Protein AF-A0A354EW62-F1 (afdb_monomer_lite)

Secondary structure (DSSP, 8-state):
------PPPPPPP--HHHHHHTHHHHHHHHHHHHHHT--SSTHHHHHHHHHHHT----TTT-

pLDDT: mean 86.2, std 10.77, range [53.06, 97.5]

Structure (mmCIF, N/CA/C/O backbone):
data_AF-A0A354EW62-F1
#
_entry.id   AF-A0A354EW62-F1
#
loop_
_atom_site.group_PDB
_atom_site.id
_atom_site.type_symbol
_atom_site.label_atom_id
_atom_site.label_alt_id
_atom_site.label_comp_id
_atom_site.label_asym_id
_atom_site.label_entity_id
_atom_site.label_seq_id
_atom_site.pdbx_PDB_ins_code
_atom_site.Cartn_x
_atom_site.Cartn_y
_atom_site.Cartn_z
_atom_site.occupancy
_atom_site.B_iso_or_equiv
_atom_site.auth_seq_id
_atom_site.auth_comp_id
_atom_site.auth_asym_id
_atom_site.auth_atom_id
_atom_site.pdbx_PDB_model_num
ATOM 1 N N . MET A 1 1 ? 48.882 4.173 -17.303 1.00 53.06 1 MET A N 1
ATOM 2 C CA . MET A 1 1 ? 47.752 3.253 -17.077 1.00 53.06 1 MET A CA 1
ATOM 3 C C . MET A 1 1 ? 46.783 3.927 -16.131 1.00 53.06 1 MET A C 1
ATOM 5 O O . MET A 1 1 ? 47.048 3.922 -14.943 1.00 53.06 1 MET A O 1
ATOM 9 N N . GLU A 1 2 ? 45.707 4.503 -16.655 1.00 54.44 2 GLU A N 1
ATOM 10 C CA . GLU A 1 2 ? 44.444 4.646 -15.925 1.00 54.44 2 GLU A CA 1
ATOM 11 C C . GLU A 1 2 ? 43.363 4.912 -16.973 1.00 54.44 2 GLU A C 1
ATOM 13 O O . GLU A 1 2 ? 43.282 5.994 -17.548 1.00 54.44 2 GLU A O 1
ATOM 18 N N . VAL A 1 3 ? 42.610 3.872 -17.334 1.00 53.94 3 VAL A N 1
ATOM 19 C CA . VAL A 1 3 ? 41.449 4.027 -18.211 1.00 53.94 3 VAL A CA 1
ATOM 20 C C . VAL A 1 3 ? 40.275 4.319 -17.292 1.00 53.94 3 VAL A C 1
ATOM 22 O O . VAL A 1 3 ? 39.649 3.403 -16.763 1.00 53.94 3 VAL A O 1
ATOM 25 N N . ALA A 1 4 ? 40.002 5.602 -17.065 1.00 62.47 4 ALA A N 1
ATOM 26 C CA . ALA A 1 4 ? 38.746 6.022 -16.471 1.00 62.47 4 ALA A CA 1
ATOM 27 C C . ALA A 1 4 ? 37.627 5.683 -17.467 1.00 62.47 4 ALA A C 1
ATOM 29 O O . ALA A 1 4 ? 37.423 6.378 -18.463 1.00 62.47 4 ALA A O 1
ATOM 30 N N . LEU A 1 5 ? 36.932 4.570 -17.230 1.00 62.09 5 LEU A N 1
ATOM 31 C CA . LEU A 1 5 ? 35.698 4.231 -17.931 1.00 62.09 5 LEU A CA 1
ATOM 32 C C . LEU A 1 5 ? 34.657 5.293 -17.568 1.00 62.09 5 LEU A C 1
ATOM 34 O O . LEU A 1 5 ? 34.014 5.216 -16.522 1.00 62.09 5 LEU A O 1
ATOM 38 N N . ALA A 1 6 ? 34.516 6.309 -18.418 1.00 68.56 6 ALA A N 1
ATOM 39 C CA . ALA A 1 6 ? 33.423 7.262 -18.325 1.00 68.56 6 ALA A CA 1
ATOM 40 C C . ALA A 1 6 ? 32.107 6.481 -18.441 1.00 68.56 6 ALA A C 1
ATOM 42 O O . ALA A 1 6 ? 31.768 5.962 -19.506 1.00 68.56 6 ALA A O 1
ATOM 43 N N . ALA A 1 7 ? 31.398 6.335 -17.320 1.00 70.31 7 ALA A N 1
ATOM 44 C CA . ALA A 1 7 ? 30.125 5.638 -17.283 1.00 70.31 7 ALA A CA 1
ATOM 45 C C . ALA A 1 7 ? 29.142 6.345 -18.226 1.00 70.31 7 A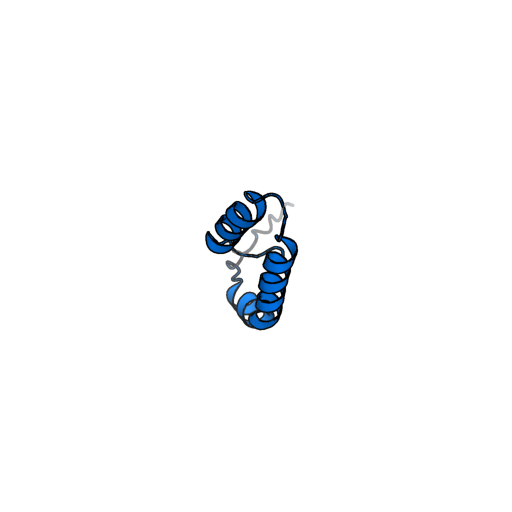LA A C 1
ATOM 47 O O . ALA A 1 7 ? 28.860 7.534 -18.067 1.00 70.31 7 ALA A O 1
ATOM 48 N N . ALA A 1 8 ? 28.641 5.611 -19.221 1.00 76.25 8 ALA A N 1
ATOM 49 C CA . ALA A 1 8 ? 27.626 6.106 -20.139 1.00 76.25 8 ALA A CA 1
ATOM 50 C C . ALA A 1 8 ? 26.406 6.645 -19.360 1.00 76.25 8 ALA A C 1
ATOM 52 O O . ALA A 1 8 ? 26.077 6.115 -18.291 1.00 76.25 8 ALA A O 1
ATOM 53 N N . PRO A 1 9 ? 25.715 7.682 -19.871 1.00 80.38 9 PRO A N 1
ATOM 54 C CA . PRO A 1 9 ? 24.577 8.270 -19.177 1.00 80.38 9 PRO A CA 1
ATOM 55 C C . PRO A 1 9 ? 23.488 7.215 -18.947 1.00 80.38 9 PRO A C 1
ATOM 57 O O . PRO A 1 9 ? 22.973 6.605 -19.884 1.00 80.38 9 PRO A O 1
ATOM 60 N N . ARG A 1 10 ? 23.137 6.989 -17.677 1.00 82.88 10 ARG A N 1
ATOM 61 C CA . ARG A 1 10 ? 22.102 6.027 -17.284 1.00 82.88 10 ARG A CA 1
ATOM 62 C C . ARG A 1 10 ? 20.721 6.600 -17.601 1.00 82.88 10 ARG A C 1
ATOM 64 O O . ARG A 1 10 ? 20.398 7.708 -17.175 1.00 82.88 10 ARG A O 1
ATOM 71 N N . SER A 1 11 ? 19.889 5.837 -18.306 1.00 85.00 11 SER A N 1
ATOM 72 C CA . SER A 1 11 ? 18.499 6.221 -18.565 1.00 85.00 11 SER A CA 1
ATOM 73 C C . SER A 1 11 ? 17.721 6.355 -17.252 1.00 85.00 11 SER A C 1
ATOM 75 O O . SER A 1 11 ? 17.849 5.509 -16.361 1.00 85.00 11 SER A O 1
ATOM 77 N N . LYS A 1 12 ? 16.877 7.387 -17.132 1.00 87.19 12 LYS A N 1
ATOM 78 C CA . LYS A 1 12 ? 15.918 7.475 -16.021 1.00 87.19 12 LYS A CA 1
ATOM 79 C C . LYS A 1 12 ? 14.966 6.278 -16.092 1.00 87.19 12 LYS A C 1
ATOM 81 O O . LYS A 1 12 ? 14.362 6.039 -17.131 1.00 87.19 12 LYS A O 1
ATOM 86 N N . GLY A 1 13 ? 14.863 5.529 -14.997 1.00 88.69 13 GLY A N 1
ATOM 87 C CA . GLY A 1 13 ? 13.878 4.457 -14.865 1.00 88.69 13 GLY A CA 1
ATOM 88 C C . GLY A 1 13 ? 12.463 5.010 -14.693 1.00 88.69 13 GLY A C 1
ATOM 89 O O . GLY A 1 13 ? 12.286 6.132 -14.215 1.00 88.69 13 GLY A O 1
ATOM 90 N N . ASP A 1 14 ? 11.474 4.197 -15.054 1.00 91.62 14 ASP A N 1
ATOM 91 C CA . ASP A 1 14 ? 10.050 4.453 -14.844 1.00 91.62 14 ASP A CA 1
ATOM 92 C C . ASP A 1 14 ? 9.413 3.241 -14.151 1.00 91.62 14 ASP A C 1
ATOM 94 O O . ASP A 1 14 ? 9.774 2.097 -14.425 1.00 91.62 14 ASP A O 1
ATOM 98 N N . VAL A 1 15 ? 8.468 3.497 -13.248 1.00 93.25 15 VAL A N 1
ATOM 99 C CA . VAL A 1 15 ? 7.738 2.473 -12.491 1.00 93.25 15 VAL A CA 1
ATOM 100 C C . VAL A 1 15 ? 6.356 2.189 -13.075 1.00 93.25 15 VAL A C 1
ATOM 102 O O . VAL A 1 15 ? 5.742 1.197 -12.701 1.00 93.25 15 VAL A O 1
ATOM 105 N N . ASN A 1 16 ? 5.859 3.000 -14.018 1.00 94.19 16 ASN A N 1
ATOM 106 C CA . ASN A 1 16 ? 4.479 2.891 -14.502 1.00 94.19 16 ASN A CA 1
ATOM 107 C C . ASN A 1 16 ? 4.144 1.522 -15.109 1.00 94.19 16 ASN A C 1
ATOM 109 O O . ASN A 1 16 ? 3.017 1.052 -14.983 1.00 94.19 16 ASN A O 1
ATOM 113 N N . ALA A 1 17 ? 5.100 0.876 -15.781 1.00 95.06 17 ALA A N 1
ATOM 114 C CA . ALA A 1 17 ? 4.885 -0.457 -16.341 1.00 95.06 17 ALA A CA 1
ATOM 115 C C . ALA A 1 17 ? 4.688 -1.514 -15.244 1.00 95.06 17 ALA A C 1
ATOM 117 O O . ALA A 1 17 ? 3.786 -2.340 -15.355 1.00 95.06 17 ALA A O 1
ATOM 118 N N . LEU A 1 18 ? 5.484 -1.442 -14.173 1.00 95.00 18 LEU A N 1
ATOM 119 C CA . LEU A 1 18 ? 5.366 -2.330 -13.019 1.00 95.00 18 LEU A CA 1
ATOM 120 C C . LEU A 1 18 ? 4.063 -2.067 -12.253 1.00 95.00 18 LEU A C 1
ATOM 122 O O . LEU A 1 18 ? 3.350 -3.006 -11.924 1.00 95.00 18 LEU A O 1
ATOM 126 N N . VAL A 1 19 ? 3.706 -0.791 -12.067 1.00 94.94 19 VAL A N 1
ATOM 127 C CA . VAL A 1 19 ? 2.438 -0.385 -11.440 1.00 94.94 19 VAL A CA 1
ATOM 128 C C . VAL A 1 19 ? 1.236 -0.953 -12.189 1.00 94.94 19 VAL A C 1
ATOM 130 O O . VAL A 1 19 ? 0.353 -1.528 -11.565 1.00 94.94 19 VAL A O 1
ATOM 133 N N . ARG A 1 20 ? 1.212 -0.848 -13.524 1.00 96.12 20 ARG A N 1
ATOM 134 C CA . ARG A 1 20 ? 0.125 -1.424 -14.333 1.00 96.12 20 ARG A CA 1
ATOM 135 C C . ARG A 1 20 ? 0.076 -2.946 -14.252 1.00 96.12 20 ARG A C 1
ATOM 137 O O . ARG A 1 20 ? -1.006 -3.516 -14.258 1.00 96.12 20 ARG A O 1
ATOM 144 N N . LEU A 1 21 ? 1.233 -3.605 -14.196 1.00 97.44 21 LEU A N 1
ATOM 145 C CA . LEU A 1 21 ? 1.294 -5.062 -14.091 1.00 97.44 21 LEU A CA 1
ATOM 146 C C . LEU A 1 21 ? 0.715 -5.558 -12.758 1.00 97.44 21 LEU A C 1
ATOM 148 O O . LEU A 1 21 ? -0.005 -6.551 -12.742 1.00 97.44 21 LEU A O 1
ATOM 152 N N . ALA A 1 22 ? 1.005 -4.852 -11.666 1.00 96.94 22 ALA A N 1
ATOM 153 C CA . ALA A 1 22 ? 0.623 -5.237 -10.310 1.00 96.94 22 ALA A CA 1
ATOM 154 C C . ALA A 1 22 ? -0.726 -4.653 -9.845 1.00 96.94 22 ALA A C 1
ATOM 156 O O . ALA A 1 22 ? -1.078 -4.802 -8.680 1.00 96.94 22 ALA A O 1
ATOM 157 N N . GLU A 1 23 ? -1.497 -3.988 -10.712 1.00 95.12 23 GLU A N 1
ATOM 158 C CA . GLU A 1 23 ? -2.693 -3.218 -10.323 1.00 95.12 23 GLU A CA 1
ATOM 159 C C . GLU A 1 23 ? -3.706 -4.036 -9.501 1.00 95.12 23 GLU A C 1
ATOM 161 O O . GLU A 1 23 ? -4.207 -3.571 -8.476 1.00 95.12 23 GLU A O 1
ATOM 166 N N . ARG A 1 24 ? -3.969 -5.285 -9.905 1.00 96.94 24 ARG A N 1
ATOM 167 C CA . ARG A 1 24 ? -4.896 -6.173 -9.183 1.00 96.94 24 ARG A CA 1
ATOM 168 C C . ARG A 1 24 ? -4.373 -6.583 -7.811 1.00 96.94 24 ARG A C 1
ATOM 170 O O . ARG A 1 24 ? -5.137 -6.575 -6.849 1.00 96.94 24 ARG A O 1
ATOM 177 N N . ASP A 1 25 ? 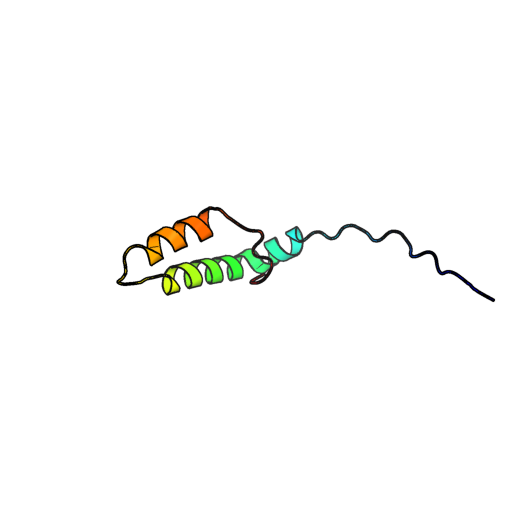-3.093 -6.924 -7.719 1.00 97.50 25 ASP A N 1
ATOM 178 C CA . ASP A 1 25 ? -2.477 -7.328 -6.455 1.00 97.50 25 ASP A CA 1
ATOM 179 C C . ASP A 1 25 ? -2.387 -6.135 -5.500 1.00 97.50 25 ASP A C 1
ATOM 181 O O . ASP A 1 25 ? -2.683 -6.258 -4.313 1.00 97.50 25 ASP A O 1
ATOM 185 N N . MET A 1 26 ? -2.090 -4.946 -6.028 1.00 94.69 26 MET A N 1
ATOM 186 C CA . MET A 1 26 ? -2.086 -3.702 -5.263 1.00 94.69 26 MET A CA 1
ATOM 187 C C . MET A 1 26 ? -3.466 -3.363 -4.695 1.00 94.69 26 MET A C 1
ATOM 189 O O . MET A 1 26 ? -3.548 -2.946 -3.542 1.00 94.69 26 MET A O 1
ATOM 193 N N . ALA A 1 27 ? -4.551 -3.621 -5.431 1.00 92.06 27 ALA A N 1
ATOM 194 C CA . ALA A 1 27 ? -5.904 -3.468 -4.895 1.00 92.06 27 ALA A CA 1
ATOM 195 C C . ALA A 1 27 ? -6.177 -4.423 -3.714 1.00 92.06 27 ALA A C 1
ATOM 197 O O . ALA A 1 27 ? -6.820 -4.037 -2.736 1.00 92.06 27 ALA A O 1
ATOM 198 N N . ALA A 1 28 ? -5.659 -5.655 -3.767 1.00 94.69 28 ALA A N 1
ATOM 199 C CA . ALA A 1 28 ? -5.761 -6.602 -2.655 1.00 94.69 28 ALA A CA 1
ATOM 200 C C . ALA A 1 28 ? -4.908 -6.175 -1.447 1.00 94.69 28 ALA A C 1
ATOM 202 O O . ALA A 1 28 ? -5.348 -6.308 -0.303 1.00 94.69 28 ALA A O 1
ATOM 203 N N . VAL A 1 29 ? -3.715 -5.621 -1.685 1.00 93.56 29 VAL A N 1
ATOM 204 C CA . VAL A 1 29 ? -2.859 -5.050 -0.634 1.00 93.56 29 VAL A CA 1
ATOM 205 C C . VAL A 1 29 ? -3.545 -3.866 0.049 1.00 93.56 29 VAL A C 1
ATOM 207 O O . VAL A 1 29 ? -3.549 -3.804 1.277 1.00 93.56 29 VAL A O 1
ATOM 210 N N . ASP A 1 30 ? -4.162 -2.960 -0.711 1.00 88.69 30 ASP A N 1
ATOM 211 C CA . ASP A 1 30 ? -4.897 -1.821 -0.151 1.00 88.69 30 ASP A CA 1
ATOM 212 C C . ASP A 1 30 ? -6.076 -2.287 0.719 1.00 88.69 30 ASP A C 1
ATOM 214 O O . ASP A 1 30 ? -6.248 -1.801 1.840 1.00 88.69 30 ASP A O 1
ATOM 218 N N . ALA A 1 31 ? -6.838 -3.288 0.262 1.00 89.38 31 ALA A N 1
ATOM 219 C CA . ALA A 1 31 ? -7.912 -3.887 1.055 1.00 89.38 31 ALA A CA 1
ATOM 220 C C . ALA A 1 31 ? -7.389 -4.516 2.361 1.00 89.38 31 ALA A C 1
ATOM 222 O O . ALA A 1 31 ? -7.970 -4.305 3.426 1.00 89.38 31 ALA A O 1
ATOM 223 N N . LEU A 1 32 ? -6.261 -5.235 2.302 1.00 92.75 32 LEU A N 1
ATOM 224 C CA . LEU A 1 32 ? -5.630 -5.838 3.478 1.00 92.75 32 LEU A CA 1
ATOM 225 C C . LEU A 1 32 ? -5.140 -4.782 4.478 1.00 92.75 32 LEU A C 1
ATOM 227 O O . LEU A 1 32 ? -5.269 -4.972 5.686 1.00 92.75 32 LEU A O 1
ATOM 231 N N . ILE A 1 33 ? -4.577 -3.672 4.000 1.00 88.25 33 ILE A N 1
ATOM 232 C CA . ILE A 1 33 ? -4.141 -2.568 4.861 1.00 88.25 33 ILE A CA 1
ATOM 233 C C . ILE A 1 33 ? -5.335 -2.019 5.651 1.00 88.25 33 ILE A C 1
ATOM 235 O O . ILE A 1 33 ? -5.248 -1.904 6.873 1.00 88.25 33 ILE A O 1
ATOM 239 N N . LEU A 1 34 ? -6.456 -1.741 4.981 1.00 85.31 34 LEU A N 1
ATOM 240 C CA . LEU A 1 34 ? -7.664 -1.212 5.622 1.00 85.31 34 LEU A CA 1
ATOM 241 C C . LEU A 1 34 ? -8.262 -2.186 6.650 1.00 85.31 34 LEU A C 1
ATOM 243 O O . LEU A 1 34 ? -8.653 -1.764 7.741 1.00 85.31 34 LEU A O 1
ATOM 247 N N . ASP A 1 35 ? -8.285 -3.483 6.337 1.00 90.12 35 ASP 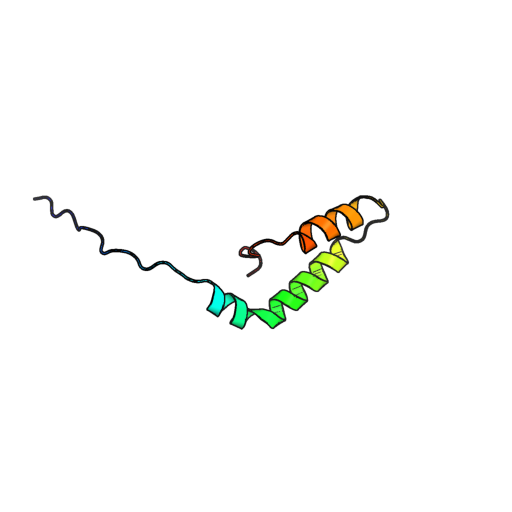A N 1
ATOM 248 C CA . ASP A 1 35 ? -8.751 -4.536 7.248 1.00 90.12 35 ASP A CA 1
ATOM 249 C C . ASP A 1 35 ? -7.889 -4.622 8.521 1.00 90.12 35 ASP A C 1
ATOM 251 O O . ASP A 1 35 ? -8.394 -4.752 9.634 1.00 90.12 35 ASP A O 1
ATOM 255 N N . ARG A 1 36 ? -6.567 -4.456 8.394 1.00 90.38 36 ARG A N 1
ATOM 256 C CA . ARG A 1 36 ? -5.640 -4.521 9.540 1.00 90.38 36 ARG A CA 1
ATOM 257 C C . ARG A 1 36 ? -5.550 -3.246 10.362 1.00 90.38 36 ARG A C 1
ATOM 259 O O . ARG A 1 36 ? -4.951 -3.266 11.434 1.00 90.38 36 ARG A O 1
ATOM 266 N N . MET A 1 37 ? -6.123 -2.151 9.882 1.00 87.94 37 MET A N 1
ATOM 267 C CA . MET A 1 37 ? -6.135 -0.865 10.581 1.00 87.94 37 MET A CA 1
ATOM 268 C C . MET A 1 37 ? -7.338 -0.692 11.517 1.00 87.94 37 MET A C 1
ATOM 270 O O . MET A 1 37 ? -7.424 0.321 12.216 1.00 87.94 37 MET A O 1
ATOM 274 N N . GLN A 1 38 ? -8.243 -1.674 11.563 1.00 88.56 38 GLN A N 1
ATOM 275 C CA . GLN A 1 38 ? -9.354 -1.689 12.510 1.00 88.56 38 GLN A CA 1
ATOM 276 C C . GLN A 1 38 ? -8.833 -1.790 13.948 1.00 88.56 38 GLN A C 1
ATOM 278 O O . GLN A 1 38 ? -7.916 -2.553 14.251 1.00 88.56 38 GLN A O 1
ATOM 283 N N . SER A 1 39 ? -9.399 -0.980 14.839 1.00 93.25 39 SER A N 1
ATOM 284 C CA . SER A 1 39 ? -8.971 -0.894 16.233 1.00 93.25 39 SER A CA 1
ATOM 285 C C . SER A 1 39 ? -10.078 -0.299 17.098 1.00 93.25 39 SER A C 1
ATOM 287 O O . SER A 1 39 ? -10.690 0.699 16.717 1.00 93.25 39 SER A O 1
ATOM 289 N N . ASP A 1 40 ? -10.245 -0.846 18.304 1.00 94.31 40 ASP A N 1
ATOM 290 C CA . ASP A 1 40 ? -11.164 -0.328 19.327 1.00 94.31 40 ASP A CA 1
ATOM 291 C C . ASP A 1 40 ? -10.763 1.067 19.825 1.00 94.31 40 ASP A C 1
ATOM 293 O O . ASP A 1 40 ? -11.592 1.823 20.328 1.00 94.31 40 ASP A O 1
ATOM 297 N N . VAL A 1 41 ? -9.487 1.437 19.669 1.00 94.62 41 VAL A N 1
ATOM 298 C CA . VAL A 1 41 ? -9.009 2.797 19.926 1.00 94.62 41 VAL A CA 1
ATOM 299 C C . VAL A 1 41 ? -9.382 3.686 18.730 1.00 94.62 41 VAL A C 1
ATOM 301 O O . VAL A 1 41 ? -8.762 3.546 17.671 1.00 94.62 41 VAL A O 1
ATOM 304 N N . PRO A 1 42 ? -10.310 4.657 18.873 1.00 89.56 42 PRO A N 1
ATOM 305 C CA . PRO A 1 42 ? -10.920 5.340 17.725 1.00 89.56 42 PRO A CA 1
ATOM 306 C C . PRO A 1 42 ? -9.979 6.227 16.899 1.00 89.56 42 PRO A C 1
ATOM 308 O O . PRO A 1 42 ? -10.315 6.605 15.777 1.00 89.56 42 PRO A O 1
ATOM 311 N N . ILE A 1 43 ? -8.819 6.613 17.442 1.00 93.12 43 ILE A N 1
ATOM 312 C CA . ILE A 1 43 ? -7.865 7.478 16.730 1.00 93.12 43 ILE A CA 1
ATOM 313 C C . ILE A 1 43 ? -7.066 6.720 15.664 1.00 93.12 43 ILE A C 1
ATOM 315 O O . ILE A 1 43 ? -6.691 7.305 14.650 1.00 93.12 43 ILE A O 1
ATOM 319 N N . ILE A 1 44 ? -6.833 5.423 15.876 1.00 90.19 44 ILE A N 1
ATOM 320 C CA . ILE A 1 44 ? -6.028 4.578 14.991 1.00 90.19 44 ILE A CA 1
ATOM 321 C C . ILE A 1 44 ? -6.653 4.471 13.591 1.00 90.19 44 ILE A C 1
ATOM 323 O O . ILE A 1 44 ? -5.964 4.857 12.645 1.00 90.19 44 ILE A O 1
ATOM 327 N N . PRO A 1 45 ? -7.932 4.067 13.419 1.00 89.31 45 PRO A N 1
ATOM 328 C CA . PRO A 1 45 ? -8.538 3.972 12.090 1.00 89.31 45 PRO A CA 1
ATOM 329 C C . PRO A 1 45 ? -8.625 5.333 11.380 1.00 89.31 45 PRO A C 1
ATOM 331 O O . PRO A 1 45 ? -8.445 5.405 10.170 1.00 89.31 45 PRO A O 1
ATOM 334 N N . LYS A 1 46 ? -8.799 6.440 12.116 1.00 87.62 46 LYS A N 1
ATOM 335 C CA . LYS A 1 46 ? -8.849 7.793 11.527 1.00 87.62 46 LYS A CA 1
ATOM 336 C C . LYS A 1 46 ? -7.500 8.251 10.971 1.00 87.62 46 LYS A C 1
ATOM 338 O O . LYS A 1 46 ? -7.431 8.798 9.873 1.00 87.62 46 LYS A O 1
ATOM 343 N N . LEU A 1 47 ? -6.421 8.049 11.731 1.00 85.44 47 LEU A N 1
ATOM 344 C CA . LEU A 1 47 ? -5.071 8.402 11.282 1.00 85.44 47 LEU A CA 1
ATOM 345 C C . LEU A 1 47 ? -4.632 7.509 10.116 1.00 85.44 47 LEU A C 1
ATOM 347 O O . LEU A 1 47 ? -4.028 7.979 9.154 1.00 85.44 47 LEU A O 1
ATOM 351 N N . ALA A 1 48 ? -4.966 6.227 10.208 1.00 82.06 48 ALA A N 1
ATOM 352 C CA . ALA A 1 48 ? -4.760 5.230 9.178 1.00 82.06 48 ALA A CA 1
ATOM 353 C C . ALA A 1 48 ? -5.363 5.641 7.827 1.00 82.06 48 ALA A C 1
ATOM 355 O O . ALA A 1 48 ? -4.648 5.737 6.829 1.00 82.06 48 ALA A O 1
ATOM 356 N N . GLU A 1 49 ? -6.660 5.943 7.817 1.00 84.31 49 GLU A N 1
ATOM 357 C CA . GLU A 1 49 ? -7.400 6.351 6.624 1.00 84.31 49 GLU A CA 1
ATOM 358 C C . GLU A 1 49 ? -6.814 7.635 6.017 1.00 84.31 49 GLU A C 1
ATOM 360 O O . GLU A 1 49 ? -6.628 7.729 4.802 1.00 84.31 49 GLU A O 1
ATOM 365 N N . HIS A 1 50 ? -6.404 8.588 6.861 1.00 85.50 50 HIS A N 1
ATOM 366 C CA . HIS A 1 50 ? -5.720 9.803 6.424 1.00 85.50 50 HIS A CA 1
ATOM 367 C C . HIS A 1 50 ? -4.374 9.515 5.736 1.00 85.50 50 HIS A C 1
ATOM 369 O O . HIS A 1 50 ? -4.108 10.057 4.670 1.00 85.50 50 HIS A O 1
ATOM 375 N N . LEU A 1 51 ? -3.529 8.641 6.291 1.00 78.56 51 LEU A N 1
ATOM 376 C CA . LEU A 1 51 ? -2.216 8.317 5.710 1.00 78.56 51 LEU A CA 1
ATOM 377 C C . LEU A 1 51 ? -2.318 7.477 4.431 1.00 78.56 51 LEU A C 1
ATOM 379 O O . LEU A 1 51 ? -1.513 7.636 3.510 1.00 78.56 51 LEU A O 1
ATOM 383 N N . VAL A 1 52 ? -3.296 6.572 4.362 1.00 80.62 52 VAL A N 1
ATOM 384 C CA . VAL A 1 52 ? -3.544 5.773 3.159 1.00 80.62 52 VAL A CA 1
ATOM 385 C C . VAL A 1 52 ? -4.074 6.674 2.038 1.00 80.62 52 VAL A C 1
ATOM 387 O O . VAL A 1 52 ? -3.522 6.627 0.937 1.00 80.62 52 VAL A O 1
ATOM 390 N N . SER A 1 53 ? -5.048 7.547 2.328 1.00 80.50 53 SER A N 1
ATOM 391 C CA . SER A 1 53 ? -5.665 8.467 1.354 1.00 80.50 53 SER A CA 1
ATOM 392 C C . SER A 1 53 ? -4.780 9.647 0.940 1.00 80.50 53 SER A C 1
ATOM 3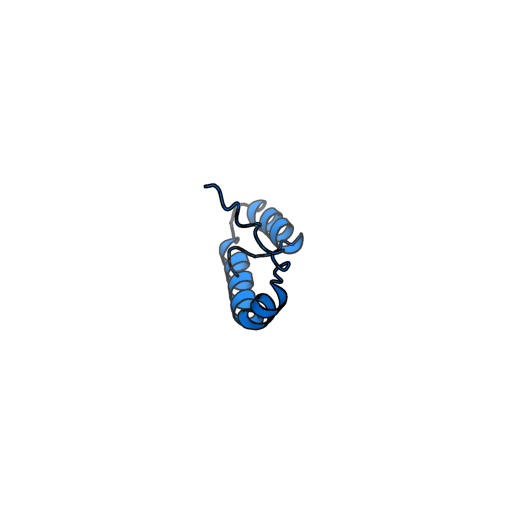94 O O . SER A 1 53 ? -4.844 10.069 -0.213 1.00 80.50 53 SER A O 1
ATOM 396 N N . ALA A 1 54 ? -3.905 10.143 1.824 1.00 82.81 54 ALA A N 1
ATOM 397 C CA . ALA A 1 54 ? -2.918 11.184 1.505 1.00 82.81 54 ALA A CA 1
ATOM 398 C C . ALA A 1 54 ? -1.917 10.747 0.419 1.00 82.81 54 ALA A C 1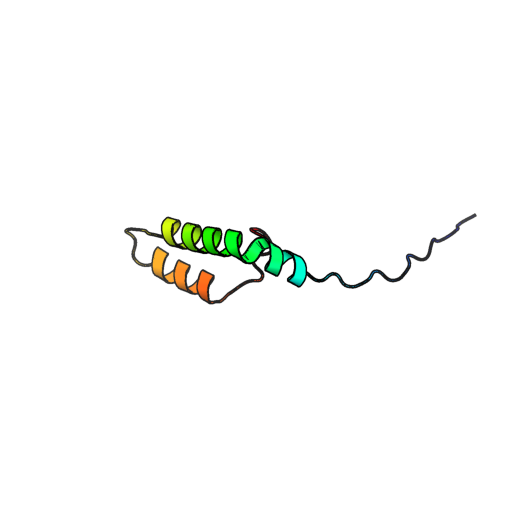
ATOM 400 O O . ALA A 1 54 ? -1.246 11.580 -0.192 1.00 82.81 54 ALA A O 1
ATOM 401 N N . GLY A 1 55 ? -1.844 9.442 0.150 1.00 72.81 55 GLY A N 1
ATOM 402 C CA . GLY A 1 55 ? -1.090 8.882 -0.955 1.00 72.81 55 GLY A CA 1
ATOM 403 C C . GLY A 1 55 ? 0.380 8.611 -0.636 1.00 72.81 55 GLY A C 1
ATOM 404 O O . GLY A 1 55 ? 0.910 8.862 0.443 1.00 72.81 55 GLY A O 1
ATOM 405 N N . GLY A 1 56 ? 1.045 8.009 -1.613 1.00 84.38 56 GLY A N 1
ATOM 406 C CA . GLY A 1 56 ? 2.441 7.601 -1.566 1.00 84.38 56 GLY A CA 1
ATOM 407 C C . GLY A 1 56 ? 2.739 6.727 -2.775 1.00 84.38 56 GLY A C 1
ATOM 408 O O . GLY A 1 56 ? 1.836 6.130 -3.347 1.00 84.38 56 GLY A O 1
ATOM 409 N N . LYS A 1 57 ? 4.005 6.618 -3.182 1.00 88.62 57 LYS A N 1
ATOM 410 C CA . LYS A 1 57 ? 4.364 5.874 -4.406 1.00 88.62 57 LYS A CA 1
ATOM 411 C C . LYS A 1 57 ? 4.163 4.354 -4.305 1.00 88.62 57 LYS A C 1
ATOM 413 O O . LYS A 1 57 ? 4.398 3.662 -5.284 1.00 88.62 57 LYS A O 1
ATOM 418 N N . ARG A 1 58 ? 3.842 3.841 -3.109 1.00 90.19 58 ARG A N 1
ATOM 419 C CA . ARG A 1 58 ? 3.665 2.411 -2.794 1.00 90.19 58 ARG A CA 1
ATOM 420 C C . ARG A 1 58 ? 4.796 1.496 -3.301 1.00 90.19 58 ARG A C 1
ATOM 422 O O . ARG A 1 58 ? 4.594 0.308 -3.436 1.00 90.19 58 ARG A O 1
ATOM 429 N N . LEU A 1 59 ? 6.019 2.015 -3.456 1.00 92.31 59 LEU A N 1
ATOM 430 C CA . LEU A 1 59 ? 7.164 1.277 -4.026 1.00 92.31 59 LEU A CA 1
ATOM 431 C C . LEU A 1 59 ? 7.697 0.111 -3.179 1.00 92.31 59 LEU A C 1
ATOM 433 O O . LEU A 1 59 ? 8.592 -0.582 -3.631 1.00 92.31 59 LEU A O 1
ATOM 437 N N . ARG A 1 60 ? 7.268 -0.022 -1.919 1.00 93.31 60 ARG A N 1
ATOM 438 C CA . ARG A 1 60 ? 7.673 -1.142 -1.052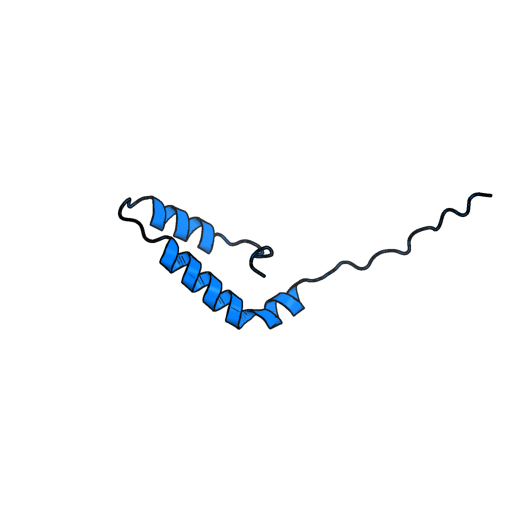 1.00 93.31 60 ARG A CA 1
ATOM 439 C C . ARG A 1 60 ? 6.744 -2.353 -1.191 1.00 93.31 60 ARG A C 1
ATOM 441 O O . ARG A 1 60 ? 7.270 -3.456 -1.201 1.00 93.31 60 ARG A O 1
ATOM 448 N N . PRO A 1 61 ? 5.407 -2.174 -1.200 1.00 93.12 61 PRO A N 1
ATOM 449 C CA . PRO A 1 61 ? 4.498 -3.275 -1.509 1.00 93.12 61 PRO A CA 1
ATOM 450 C C . PRO A 1 61 ? 4.412 -3.614 -3.004 1.00 93.12 61 PRO A C 1
ATOM 452 O O . PRO A 1 61 ? 4.082 -4.755 -3.307 1.00 93.12 61 PRO A O 1
ATOM 455 N N . LEU A 1 62 ? 4.683 -2.650 -3.898 1.00 91.94 62 LEU A N 1
ATOM 456 C CA . LEU A 1 62 ? 4.870 -2.888 -5.336 1.00 91.94 62 LEU A CA 1
ATOM 457 C C . LEU A 1 62 ? 6.092 -3.780 -5.592 1.00 91.94 62 LEU A C 1
ATOM 459 O O . LEU A 1 62 ? 6.011 -4.643 -6.490 1.00 91.94 62 LEU A O 1
#

Sequence (62 aa):
MEVALAAAPRSKGDVNALVRLAERDMAAVDALILDRMQSDVPIIPKLAEHLVSAGGKRLRPL

Foldseek 3Di:
DDPPPPDDDDDDDDCVVVCVVCVVVVVVVLVVQLVVQDDPPVVSSVVSVVVVVVDDPCVVVD

Radius of gyration: 19.7 Å; chains: 1; bounding box: 59×18×40 Å